Protein AF-A0A3S1BUF1-F1 (afdb_monomer_lite)

Organism: NCBI:txid447716

Radius of gyration: 12.81 Å; chains: 1; bounding box: 34×26×27 Å

Secondary structure (DSSP, 8-state):
--SSS-SS---S-HHHHHHHPPPPPHHHH-TTS-HHHHHHHHHHT--SSS-S-SSHHHHHHHHH--

Foldseek 3Di:
DLQPDDQWDDDPDRVVRVVPTQGDQVCVRPVVDDPQQSVLVSLQSDQPVHRNPPDPVSSVVSNVVD

Structure (mmCIF, N/CA/C/O backbone):
data_AF-A0A3S1BUF1-F1
#
_entry.id   AF-A0A3S1BUF1-F1
#
loop_
_atom_site.group_PDB
_atom_site.id
_atom_site.type_symbol
_atom_site.label_atom_id
_atom_site.label_alt_id
_atom_site.label_comp_id
_atom_site.label_asym_id
_atom_site.label_entity_id
_atom_site.label_seq_id
_atom_site.pdbx_PDB_ins_code
_atom_site.Cartn_x
_atom_site.Cartn_y
_atom_site.Cartn_z
_atom_site.occupancy
_atom_site.B_iso_or_equiv
_atom_site.auth_seq_id
_atom_site.auth_comp_id
_atom_site.auth_asym_id
_atom_site.auth_atom_id
_atom_site.pdbx_PDB_model_num
ATOM 1 N N . MET A 1 1 ? 2.848 -11.000 1.524 1.00 73.50 1 MET A N 1
ATOM 2 C CA . MET A 1 1 ? 2.945 -9.727 0.769 1.00 73.50 1 MET A CA 1
ATOM 3 C C . MET A 1 1 ? 1.914 -9.746 -0.350 1.00 73.50 1 MET A C 1
ATOM 5 O O . MET A 1 1 ? 1.740 -10.806 -0.929 1.00 73.50 1 MET A O 1
ATOM 9 N N . LEU A 1 2 ? 1.244 -8.624 -0.645 1.00 84.38 2 LEU A N 1
ATOM 10 C CA . LEU A 1 2 ? 0.168 -8.575 -1.655 1.00 84.38 2 LEU A CA 1
ATOM 11 C C . LEU A 1 2 ? 0.680 -8.611 -3.107 1.00 84.38 2 LEU A C 1
ATOM 13 O O . LEU A 1 2 ? -0.005 -9.139 -3.975 1.00 84.38 2 LEU A O 1
ATOM 17 N N . ILE A 1 3 ? 1.861 -8.033 -3.366 1.00 86.94 3 ILE A N 1
ATOM 18 C CA . ILE A 1 3 ? 2.367 -7.787 -4.735 1.00 86.94 3 ILE A CA 1
ATOM 19 C C . ILE A 1 3 ? 3.780 -8.340 -4.968 1.00 86.94 3 ILE A C 1
ATOM 21 O O . ILE A 1 3 ? 4.186 -8.546 -6.103 1.00 86.94 3 ILE A O 1
ATOM 25 N N . GLY A 1 4 ? 4.543 -8.608 -3.903 1.00 89.00 4 GLY A N 1
ATOM 26 C CA . GLY A 1 4 ? 5.929 -9.080 -4.024 1.00 89.00 4 GLY A CA 1
ATOM 27 C C . GLY A 1 4 ? 6.931 -7.997 -4.445 1.00 89.00 4 GLY A C 1
ATOM 28 O O . GLY A 1 4 ? 8.110 -8.295 -4.589 1.00 89.00 4 GLY A O 1
ATOM 29 N N . SER A 1 5 ? 6.487 -6.744 -4.593 1.00 89.38 5 SER A N 1
ATOM 30 C CA . SER A 1 5 ? 7.336 -5.577 -4.840 1.00 89.38 5 SER A CA 1
ATOM 31 C C . SER A 1 5 ? 7.085 -4.473 -3.815 1.00 89.38 5 SER A C 1
ATOM 33 O O . SER A 1 5 ? 6.053 -4.434 -3.140 1.00 89.38 5 SER A O 1
ATOM 35 N N . VAL A 1 6 ? 8.032 -3.544 -3.733 1.00 91.50 6 VAL A N 1
ATOM 36 C CA . VAL A 1 6 ? 7.913 -2.313 -2.945 1.00 91.50 6 VAL A CA 1
ATOM 37 C C . VAL A 1 6 ? 6.956 -1.302 -3.611 1.00 91.50 6 VAL A C 1
ATOM 39 O O . VAL A 1 6 ? 6.735 -1.385 -4.823 1.00 91.50 6 VAL A O 1
ATOM 42 N N . PRO A 1 7 ? 6.367 -0.350 -2.854 1.00 92.19 7 PRO A N 1
ATOM 43 C CA . PRO A 1 7 ? 5.329 0.548 -3.379 1.00 92.19 7 PRO A CA 1
ATOM 44 C C . PRO A 1 7 ? 5.823 1.608 -4.374 1.00 92.19 7 PRO A C 1
ATOM 46 O O . PRO A 1 7 ? 5.044 2.089 -5.195 1.00 92.19 7 PRO A O 1
ATOM 49 N N . ARG A 1 8 ? 7.104 1.986 -4.316 1.00 93.44 8 ARG A N 1
ATOM 50 C CA . ARG A 1 8 ? 7.714 3.015 -5.176 1.00 93.44 8 ARG A CA 1
ATOM 51 C C . ARG A 1 8 ? 8.560 2.376 -6.269 1.00 93.44 8 ARG A C 1
ATOM 53 O O . ARG A 1 8 ? 9.038 1.255 -6.111 1.00 93.44 8 ARG A O 1
ATOM 60 N N . ASN A 1 9 ? 8.734 3.095 -7.371 1.00 93.50 9 ASN A N 1
ATOM 61 C CA . ASN A 1 9 ? 9.783 2.763 -8.326 1.00 93.50 9 ASN A CA 1
ATOM 62 C C . ASN A 1 9 ? 11.104 3.345 -7.832 1.00 93.50 9 ASN A C 1
ATOM 64 O O . ASN A 1 9 ? 11.132 4.464 -7.319 1.00 93.50 9 ASN A O 1
ATOM 68 N N . PHE A 1 10 ? 12.155 2.553 -7.993 1.00 94.31 10 PHE A N 1
ATOM 69 C CA . PHE A 1 10 ? 13.515 2.898 -7.625 1.00 94.31 10 PHE A CA 1
ATOM 70 C C . PHE A 1 10 ? 14.393 2.894 -8.873 1.00 94.31 10 PHE A C 1
ATOM 72 O O . PHE A 1 10 ? 14.198 2.078 -9.778 1.00 94.31 10 PHE A O 1
ATOM 79 N N . THR A 1 11 ? 15.334 3.823 -8.898 1.00 93.25 11 THR A N 1
ATOM 80 C CA . THR A 1 11 ? 16.348 4.049 -9.920 1.00 93.25 11 THR A CA 1
ATOM 81 C C . THR A 1 11 ? 17.732 3.836 -9.291 1.00 93.25 11 THR A C 1
ATOM 83 O O . THR A 1 11 ? 17.884 2.984 -8.414 1.00 93.25 11 THR A O 1
ATOM 86 N N . GLU A 1 12 ? 18.752 4.565 -9.745 1.00 94.12 12 GLU A N 1
ATOM 87 C CA . GLU A 1 12 ? 20.121 4.449 -9.237 1.00 94.12 12 GLU A CA 1
ATOM 88 C C . GLU A 1 12 ? 20.303 5.077 -7.844 1.00 94.12 12 GLU A C 1
ATOM 90 O O . GLU A 1 12 ? 21.105 4.565 -7.063 1.00 94.12 12 GLU A O 1
ATOM 95 N N . ASP A 1 13 ? 19.546 6.132 -7.502 1.00 95.81 13 ASP A N 1
ATOM 96 C CA . ASP A 1 13 ? 19.560 6.750 -6.165 1.00 95.81 13 ASP A CA 1
ATOM 97 C C . ASP A 1 13 ? 18.246 6.476 -5.409 1.00 95.81 13 ASP A C 1
ATOM 99 O O . ASP A 1 13 ? 17.288 7.257 -5.480 1.00 95.81 13 ASP A O 1
ATOM 103 N N . PRO A 1 14 ? 18.185 5.379 -4.633 1.00 93.50 14 PRO A N 1
ATOM 104 C CA . PRO A 1 14 ? 16.960 4.989 -3.961 1.00 93.50 14 PRO A CA 1
ATOM 105 C C . PRO A 1 14 ? 16.545 5.954 -2.848 1.00 93.50 14 PRO A C 1
ATOM 107 O O . PRO A 1 14 ? 15.366 6.007 -2.502 1.00 93.50 14 PRO A O 1
ATOM 110 N N . TRP A 1 15 ? 17.471 6.726 -2.273 1.00 94.50 15 TRP A N 1
ATOM 111 C CA . TRP A 1 15 ? 17.134 7.677 -1.213 1.00 94.50 15 TRP A CA 1
ATOM 112 C C . TRP A 1 15 ? 16.399 8.882 -1.782 1.00 94.50 15 TRP A C 1
ATOM 114 O O . TRP A 1 15 ? 15.375 9.296 -1.232 1.00 94.50 15 TRP A O 1
ATOM 124 N N . LEU A 1 16 ? 16.881 9.399 -2.914 1.00 95.56 16 LEU A N 1
ATOM 125 C CA . LEU A 1 16 ? 16.202 10.462 -3.642 1.00 95.56 16 LEU A CA 1
ATOM 126 C C . LEU A 1 16 ? 14.806 10.015 -4.092 1.00 95.56 16 LEU A C 1
ATOM 128 O O . LEU A 1 16 ? 13.839 10.761 -3.931 1.00 95.56 16 LEU A O 1
ATOM 132 N N . ASP A 1 17 ? 14.682 8.772 -4.556 1.00 95.00 17 ASP A N 1
ATOM 133 C CA . ASP A 1 17 ? 13.401 8.195 -4.959 1.00 95.00 17 ASP A CA 1
ATOM 134 C C . ASP A 1 17 ? 12.402 8.085 -3.802 1.00 95.00 17 ASP A C 1
ATOM 136 O O . ASP A 1 17 ? 11.221 8.365 -3.999 1.00 95.00 17 ASP A O 1
ATOM 140 N N . VAL A 1 18 ? 12.831 7.734 -2.581 1.00 92.00 18 VAL A N 1
ATOM 141 C CA . VAL A 1 18 ? 11.930 7.772 -1.411 1.00 92.00 18 VAL A CA 1
ATOM 142 C C . VAL A 1 18 ? 11.420 9.193 -1.160 1.00 92.00 18 VAL A C 1
ATOM 144 O O . VAL A 1 18 ? 10.239 9.374 -0.867 1.00 92.00 18 VAL A O 1
ATOM 147 N N . LEU A 1 19 ? 12.288 10.201 -1.283 1.00 91.69 19 LEU A N 1
ATOM 148 C CA . LEU A 1 19 ? 11.932 11.595 -1.016 1.00 91.69 19 LEU A CA 1
ATOM 149 C C . LEU A 1 19 ? 11.001 12.182 -2.086 1.00 91.69 19 LEU A C 1
ATOM 151 O O . LEU A 1 19 ? 10.118 12.985 -1.760 1.00 91.69 19 LEU A O 1
ATOM 155 N N . GLN A 1 20 ? 11.191 11.809 -3.351 1.00 92.44 20 GLN A N 1
ATOM 156 C CA . GLN A 1 20 ? 10.526 12.446 -4.489 1.00 92.44 20 GLN A CA 1
ATOM 157 C C . GLN A 1 20 ? 9.350 11.638 -5.039 1.00 92.44 20 GLN A C 1
ATOM 159 O O . GLN A 1 20 ? 8.307 12.226 -5.340 1.00 92.44 20 GLN A O 1
ATOM 164 N N . ASN A 1 21 ? 9.474 10.313 -5.130 1.00 94.56 21 ASN A N 1
ATOM 165 C CA . ASN A 1 21 ? 8.479 9.485 -5.799 1.00 94.56 21 ASN A CA 1
ATOM 1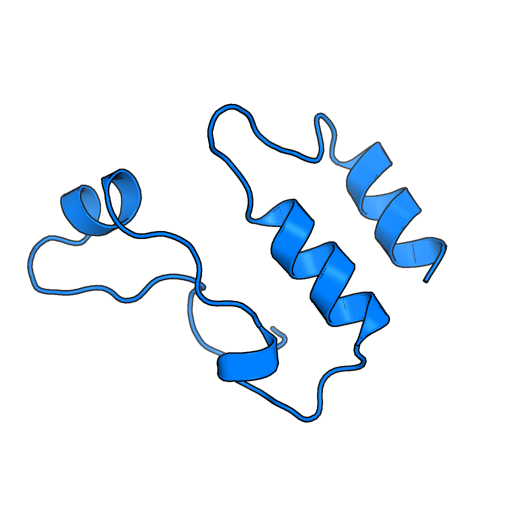66 C C . ASN A 1 21 ? 7.297 9.182 -4.880 1.00 94.56 21 ASN A C 1
ATOM 168 O O . ASN A 1 21 ? 7.439 8.804 -3.713 1.00 94.56 21 ASN A O 1
ATOM 172 N N . ASN A 1 22 ? 6.100 9.275 -5.452 1.00 93.88 22 ASN A N 1
ATOM 173 C CA . ASN A 1 22 ? 4.891 8.830 -4.779 1.00 93.88 22 ASN A CA 1
ATOM 174 C C . ASN A 1 22 ? 4.763 7.299 -4.873 1.00 93.88 22 ASN A C 1
ATOM 176 O O . ASN A 1 22 ? 5.192 6.699 -5.866 1.00 93.88 22 ASN A O 1
ATOM 180 N N . PRO A 1 23 ? 4.153 6.649 -3.868 1.00 94.50 23 PRO A N 1
ATOM 181 C CA . PRO A 1 23 ? 3.724 5.264 -3.994 1.00 94.50 23 PRO A CA 1
ATOM 182 C C . PRO A 1 23 ? 2.821 5.079 -5.217 1.00 94.50 23 PRO A C 1
ATOM 184 O O . PRO A 1 23 ? 1.976 5.921 -5.519 1.00 94.50 23 PRO A O 1
ATOM 187 N N . ILE A 1 24 ? 2.991 3.957 -5.909 1.00 94.88 24 ILE A N 1
ATOM 188 C CA . ILE A 1 24 ? 2.131 3.575 -7.027 1.00 94.88 24 ILE A CA 1
ATOM 189 C C . ILE A 1 24 ? 0.881 2.891 -6.461 1.00 94.88 24 ILE A C 1
ATOM 191 O O . ILE A 1 24 ? 1.044 1.948 -5.680 1.00 94.88 24 ILE A O 1
ATOM 195 N N . PRO A 1 25 ? -0.335 3.303 -6.875 1.00 95.25 25 PRO A N 1
ATOM 196 C CA . PRO A 1 25 ? -1.573 2.671 -6.436 1.00 95.25 25 PRO A CA 1
ATOM 197 C C . PRO A 1 25 ? -1.551 1.160 -6.647 1.00 95.25 25 PRO A C 1
ATOM 199 O O . PRO A 1 25 ? -1.175 0.665 -7.716 1.00 95.25 25 PRO A O 1
ATOM 202 N N . ILE A 1 26 ? -1.981 0.408 -5.640 1.00 95.19 26 ILE A N 1
ATOM 203 C CA . ILE A 1 26 ? -1.796 -1.043 -5.604 1.00 95.19 26 ILE A CA 1
ATOM 204 C C . ILE A 1 26 ? -2.535 -1.770 -6.744 1.00 95.19 26 ILE A C 1
ATOM 206 O O . ILE A 1 26 ? -2.058 -2.791 -7.240 1.00 95.19 26 ILE A O 1
ATOM 210 N N . LEU A 1 27 ? -3.634 -1.206 -7.252 1.00 95.44 27 LEU A N 1
ATOM 211 C CA . LEU A 1 27 ? -4.357 -1.754 -8.409 1.00 95.44 27 LEU A CA 1
ATOM 212 C C . LEU A 1 27 ? -3.619 -1.590 -9.739 1.00 95.44 27 LEU A C 1
ATOM 214 O O . LEU A 1 27 ? -3.830 -2.395 -10.641 1.00 95.44 27 LEU A O 1
ATOM 218 N N . GLN A 1 28 ? -2.721 -0.605 -9.867 1.00 94.88 28 GLN A N 1
ATOM 219 C CA . GLN A 1 28 ? -1.862 -0.489 -11.055 1.00 94.88 28 GLN A CA 1
ATOM 220 C C . GLN A 1 28 ? -0.801 -1.594 -11.097 1.00 94.88 28 GLN A C 1
ATOM 222 O O . GLN A 1 28 ? -0.256 -1.901 -12.153 1.00 94.88 28 GLN A O 1
ATOM 227 N N . ARG A 1 29 ? -0.500 -2.193 -9.943 1.00 92.00 29 ARG A N 1
ATOM 228 C CA . ARG A 1 29 ? 0.458 -3.290 -9.804 1.00 92.00 29 ARG A CA 1
ATOM 229 C C . ARG A 1 29 ? -0.221 -4.657 -9.894 1.00 92.00 29 ARG A C 1
ATOM 231 O O . ARG A 1 29 ? 0.350 -5.581 -10.461 1.00 92.00 29 ARG A O 1
ATOM 238 N N . ASN A 1 30 ? -1.419 -4.796 -9.326 1.00 93.00 30 ASN A N 1
ATOM 239 C CA . ASN A 1 30 ? -2.222 -6.012 -9.410 1.00 93.00 30 ASN A CA 1
ATOM 240 C C . ASN A 1 30 ? -3.721 -5.676 -9.407 1.00 93.00 30 ASN A C 1
ATOM 242 O O . ASN A 1 30 ? -4.310 -5.413 -8.357 1.00 93.00 30 ASN A O 1
ATOM 246 N N . GLY A 1 31 ? -4.345 -5.750 -10.584 1.00 93.88 31 GLY A N 1
ATOM 247 C CA . GLY A 1 31 ? -5.768 -5.452 -10.769 1.00 93.88 31 GLY A CA 1
ATOM 248 C C . GLY A 1 31 ? -6.735 -6.467 -10.148 1.00 93.88 31 GLY A C 1
ATOM 249 O O . GLY A 1 31 ? -7.930 -6.203 -10.105 1.00 93.88 31 GLY A O 1
ATOM 250 N N . ASN A 1 32 ? -6.247 -7.606 -9.641 1.00 94.81 32 ASN A N 1
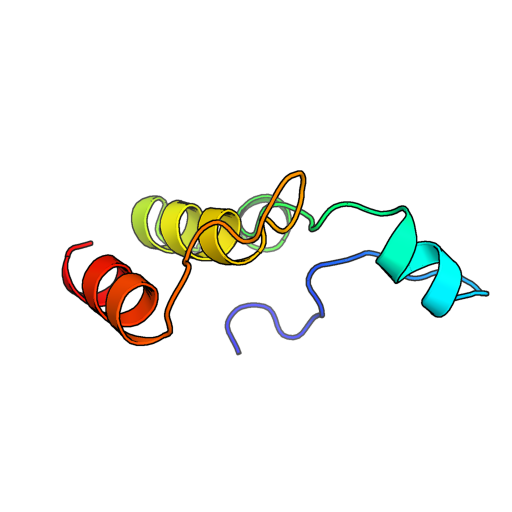ATOM 251 C CA . ASN A 1 32 ? -7.091 -8.634 -9.020 1.00 94.81 32 ASN A CA 1
ATOM 252 C C . ASN A 1 32 ? -7.356 -8.380 -7.525 1.00 94.81 32 ASN A C 1
ATOM 254 O O . ASN A 1 32 ? -8.058 -9.160 -6.880 1.00 94.81 32 ASN A O 1
ATOM 258 N N . ILE A 1 33 ? -6.774 -7.328 -6.942 1.00 94.06 33 ILE A N 1
ATOM 259 C CA . ILE A 1 33 ? -6.970 -6.992 -5.529 1.00 94.06 33 ILE A CA 1
ATOM 260 C C . ILE A 1 33 ? -8.359 -6.361 -5.336 1.00 94.06 33 ILE A C 1
ATOM 262 O O . ILE A 1 33 ? -8.754 -5.502 -6.123 1.00 94.06 33 ILE A O 1
ATOM 266 N N . PRO A 1 34 ? -9.110 -6.726 -4.278 1.00 96.00 34 PRO A N 1
ATOM 267 C CA . PRO A 1 34 ? -10.393 -6.095 -3.985 1.00 96.00 34 PRO A CA 1
ATOM 268 C C . PRO A 1 34 ? -10.280 -4.571 -3.838 1.00 96.00 34 PRO A C 1
ATOM 270 O O . PRO A 1 34 ? -9.450 -4.074 -3.077 1.00 96.00 34 PRO A O 1
ATOM 273 N N . ILE A 1 35 ? -11.170 -3.831 -4.507 1.00 96.62 35 ILE A N 1
ATOM 274 C CA . ILE A 1 35 ? -11.152 -2.356 -4.579 1.00 96.62 35 ILE A CA 1
ATOM 275 C C . ILE A 1 35 ? -11.116 -1.675 -3.202 1.00 96.62 35 ILE A C 1
ATOM 277 O O . ILE A 1 35 ? -10.400 -0.695 -3.010 1.00 96.62 35 ILE A O 1
ATOM 281 N N . LYS A 1 36 ? -11.840 -2.220 -2.214 1.00 96.69 36 LYS A N 1
ATOM 282 C CA . LYS A 1 36 ? -11.871 -1.669 -0.853 1.00 96.69 36 LYS A CA 1
ATOM 283 C C . LYS A 1 36 ? -10.544 -1.854 -0.122 1.00 96.69 36 LYS A C 1
ATOM 285 O O . LYS A 1 36 ? -10.045 -0.914 0.489 1.00 96.69 36 LYS A O 1
ATOM 290 N N . LEU A 1 37 ? -9.954 -3.048 -0.231 1.0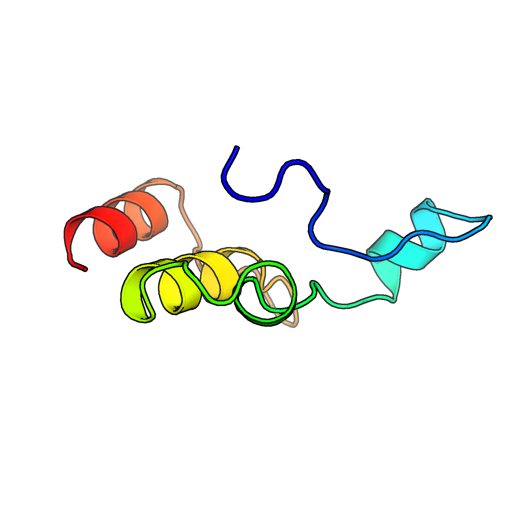0 96.62 37 LEU A N 1
ATOM 291 C CA . LEU A 1 37 ? -8.633 -3.329 0.329 1.00 96.62 37 LEU A CA 1
ATOM 292 C C . LEU A 1 37 ? -7.583 -2.422 -0.316 1.00 96.62 37 LEU A C 1
ATOM 294 O O . LEU A 1 37 ? -6.754 -1.851 0.387 1.00 96.62 37 LEU A O 1
ATOM 298 N N . ALA A 1 38 ? -7.652 -2.257 -1.638 1.00 96.44 38 ALA A N 1
ATOM 299 C CA . ALA A 1 38 ? -6.752 -1.375 -2.362 1.00 96.44 38 ALA A CA 1
ATOM 300 C C . ALA A 1 38 ? -6.821 0.068 -1.853 1.00 96.44 38 ALA A C 1
ATOM 302 O O . ALA A 1 38 ? -5.786 0.645 -1.532 1.00 96.44 38 ALA A O 1
ATOM 303 N N . GLY A 1 39 ? -8.032 0.607 -1.684 1.00 97.38 39 GLY A N 1
ATOM 304 C CA . GLY A 1 39 ? -8.227 1.952 -1.147 1.00 97.38 39 GLY A CA 1
ATOM 305 C C . GLY A 1 39 ? -7.611 2.136 0.242 1.00 97.38 39 GLY A C 1
ATOM 306 O O . GLY A 1 39 ? -6.914 3.118 0.478 1.00 97.38 39 GLY A O 1
ATOM 307 N N . VAL A 1 40 ? -7.802 1.178 1.155 1.00 97.56 40 VAL A N 1
ATOM 308 C CA . VAL A 1 40 ? -7.220 1.264 2.507 1.00 97.56 40 VAL A CA 1
ATOM 309 C C . VAL A 1 40 ? -5.690 1.189 2.477 1.00 97.56 40 VAL A C 1
ATOM 311 O O . VAL A 1 40 ? -5.030 1.922 3.216 1.00 97.56 40 VAL A O 1
ATOM 314 N N . VAL A 1 41 ? -5.108 0.347 1.618 1.00 95.94 41 VAL A N 1
ATOM 315 C CA . VAL A 1 41 ? -3.647 0.243 1.477 1.00 95.94 41 VAL A CA 1
ATOM 316 C C . VAL A 1 41 ? -3.051 1.507 0.853 1.00 95.94 41 VAL A C 1
ATOM 318 O O . VAL A 1 41 ? -2.062 2.019 1.374 1.00 95.94 41 VAL A O 1
ATOM 321 N N . ASP A 1 42 ? -3.658 2.051 -0.201 1.00 96.38 42 ASP A N 1
ATOM 322 C CA . ASP A 1 42 ? -3.178 3.273 -0.858 1.00 96.38 42 ASP A CA 1
ATOM 323 C C . ASP A 1 42 ? -3.263 4.490 0.083 1.00 96.38 42 ASP A C 1
ATOM 325 O O . ASP A 1 42 ? -2.333 5.299 0.150 1.00 96.38 42 ASP A O 1
ATOM 329 N N . LEU A 1 43 ? -4.318 4.577 0.904 1.00 97.00 43 LEU A N 1
ATOM 330 C CA . LEU A 1 43 ? -4.407 5.571 1.978 1.00 97.00 43 LEU A CA 1
ATOM 331 C C . LEU A 1 43 ? -3.272 5.409 2.994 1.00 97.00 43 LEU A C 1
ATOM 333 O O . LEU A 1 43 ? -2.648 6.395 3.376 1.00 97.00 43 LEU A O 1
ATOM 337 N N . ALA A 1 44 ? -2.952 4.180 3.402 1.00 96.19 44 ALA A N 1
ATOM 338 C CA . ALA A 1 44 ? -1.878 3.930 4.363 1.00 96.19 44 ALA A CA 1
ATOM 339 C C . ALA A 1 44 ? -0.485 4.317 3.854 1.00 96.19 44 ALA A C 1
ATOM 341 O O . ALA A 1 44 ? 0.391 4.626 4.658 1.00 96.19 44 ALA A O 1
ATOM 342 N N . LEU A 1 45 ? -0.288 4.329 2.536 1.00 95.12 45 LEU A N 1
ATOM 343 C CA . LEU A 1 45 ? 0.959 4.747 1.901 1.00 95.12 45 LEU A CA 1
ATOM 344 C C . LEU A 1 45 ? 1.068 6.273 1.729 1.00 95.12 45 LEU A C 1
ATOM 346 O O . LEU A 1 45 ? 2.130 6.768 1.356 1.00 95.12 45 LEU A O 1
ATOM 350 N N . THR A 1 46 ? 0.003 7.029 2.005 1.00 94.38 46 THR A N 1
ATOM 351 C CA . THR A 1 46 ? 0.010 8.493 1.902 1.00 94.38 46 THR A CA 1
ATOM 352 C C . THR A 1 46 ? 0.755 9.112 3.083 1.00 94.38 46 THR A C 1
ATOM 354 O O . THR A 1 46 ? 0.310 9.008 4.225 1.00 94.38 46 THR A O 1
ATOM 357 N N . GLU A 1 47 ? 1.871 9.786 2.798 1.00 91.81 47 GLU A N 1
ATOM 358 C CA . GLU A 1 47 ? 2.745 10.423 3.800 1.00 91.81 47 GLU A CA 1
ATOM 359 C C . GLU A 1 47 ? 2.825 11.956 3.681 1.00 91.81 47 GLU A C 1
ATOM 361 O O . GLU A 1 47 ? 3.323 12.618 4.590 1.00 91.81 47 GLU A O 1
ATOM 366 N N . LYS A 1 48 ? 2.320 12.529 2.578 1.00 90.62 48 LYS A N 1
ATOM 367 C CA . LYS A 1 48 ? 2.350 13.970 2.284 1.00 90.62 48 LYS A CA 1
ATOM 368 C C . LYS A 1 48 ? 0.925 14.538 2.217 1.00 90.62 48 LYS A C 1
ATOM 370 O O . LYS A 1 48 ? 0.068 13.917 1.592 1.00 90.62 48 LYS A O 1
ATOM 375 N N . PRO A 1 49 ? 0.659 15.716 2.814 1.00 91.50 49 PRO A N 1
ATOM 376 C CA . PRO A 1 49 ? 1.559 16.492 3.680 1.00 91.50 49 PRO A CA 1
ATOM 377 C C . PRO A 1 49 ? 1.786 15.847 5.060 1.00 91.50 49 PRO A C 1
ATOM 379 O O . PRO A 1 49 ? 2.653 16.287 5.805 1.00 91.50 49 PRO A O 1
ATOM 382 N N . GLN A 1 50 ? 1.012 14.817 5.400 1.00 94.06 50 GLN A N 1
ATOM 383 C CA . GLN A 1 50 ? 1.127 14.058 6.639 1.00 94.06 50 GLN A CA 1
ATOM 384 C C . GLN A 1 50 ? 0.739 12.598 6.397 1.00 94.06 50 GLN A C 1
ATOM 386 O O . GLN A 1 50 ? -0.032 12.304 5.480 1.00 94.06 50 GLN A O 1
ATOM 391 N N . ILE A 1 51 ? 1.216 11.697 7.257 1.00 95.19 51 ILE A N 1
ATOM 392 C CA . ILE A 1 51 ? 0.808 10.286 7.258 1.00 95.19 51 ILE A CA 1
ATOM 393 C C . ILE A 1 51 ? -0.711 10.192 7.445 1.00 95.19 51 ILE A C 1
ATOM 395 O O . ILE A 1 51 ? -1.256 10.765 8.384 1.00 95.19 51 ILE A O 1
ATOM 399 N N . TYR A 1 52 ? -1.423 9.477 6.576 1.00 97.06 52 TYR A N 1
ATOM 400 C CA . TYR A 1 52 ? -2.887 9.422 6.655 1.00 97.06 52 TYR A CA 1
ATOM 401 C C . TYR A 1 52 ? -3.373 8.741 7.947 1.00 97.06 52 TYR A C 1
ATOM 403 O O . TYR A 1 52 ? -4.097 9.335 8.751 1.00 97.06 52 TYR A O 1
ATOM 411 N N . PHE A 1 53 ? -2.926 7.506 8.203 1.00 97.75 53 PHE A N 1
ATOM 412 C CA . PHE A 1 53 ? -3.229 6.811 9.453 1.00 97.75 53 PHE A CA 1
ATOM 413 C C . PHE A 1 53 ? -2.247 7.215 10.550 1.00 97.75 53 PHE A C 1
ATOM 415 O O . PHE A 1 53 ? -1.139 6.703 10.650 1.00 97.75 53 PHE A O 1
ATOM 422 N N . GLN A 1 54 ? -2.705 8.100 11.428 1.00 97.06 54 GLN A N 1
ATOM 423 C CA . GLN A 1 54 ? -1.927 8.626 12.557 1.00 97.06 54 GLN A CA 1
ATOM 424 C C . GLN A 1 54 ? -1.614 7.586 13.652 1.00 97.06 54 GLN A C 1
ATOM 426 O O . GLN A 1 54 ? -0.902 7.884 14.605 1.00 97.06 54 GLN A O 1
ATOM 431 N N . SER A 1 55 ? -2.172 6.375 13.564 1.00 97.44 55 SER A N 1
ATOM 432 C CA . SER A 1 55 ? -1.835 5.268 14.456 1.00 97.44 55 SER A CA 1
ATOM 433 C C . SER A 1 55 ? -2.060 3.919 13.778 1.00 97.44 55 SER 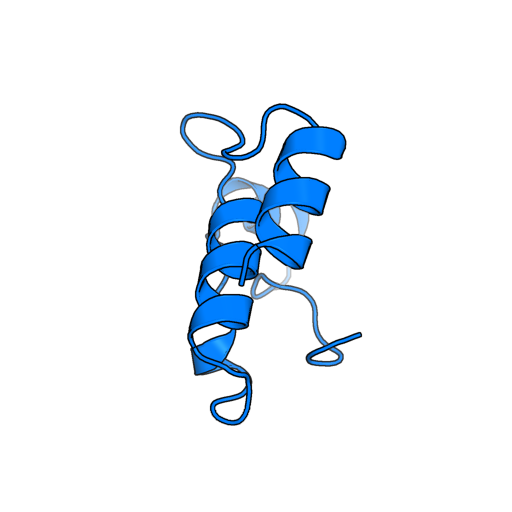A C 1
ATOM 435 O O . SER A 1 55 ? -2.923 3.775 12.906 1.00 97.44 55 SER A O 1
ATOM 437 N N . ALA A 1 56 ? -1.322 2.906 14.237 1.00 97.56 56 ALA A N 1
ATOM 438 C CA . ALA A 1 56 ? -1.514 1.526 13.799 1.00 97.56 56 ALA A CA 1
ATOM 439 C C . ALA A 1 56 ? -2.929 1.006 14.118 1.00 97.56 56 ALA A C 1
ATOM 441 O O . ALA A 1 56 ? -3.490 0.235 13.346 1.00 97.56 56 ALA A O 1
ATOM 442 N N . GLU A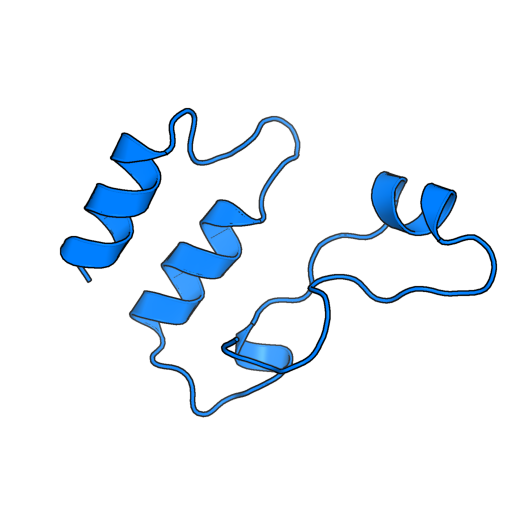 1 57 ? -3.535 1.462 15.219 1.00 98.31 57 GLU A N 1
ATOM 443 C CA . GLU A 1 57 ? -4.910 1.112 15.589 1.00 98.31 57 GLU A CA 1
ATOM 444 C C . GLU A 1 57 ? -5.929 1.610 14.556 1.00 98.31 57 GLU A C 1
ATOM 446 O O . GLU A 1 57 ? -6.791 0.843 14.130 1.00 98.31 57 GLU A O 1
ATOM 451 N N . LYS A 1 58 ? -5.805 2.865 14.097 1.00 98.06 58 LYS A N 1
ATOM 452 C CA . LYS A 1 58 ? -6.691 3.424 13.063 1.00 98.06 58 LYS A CA 1
ATOM 453 C C . LYS A 1 58 ? -6.567 2.664 11.747 1.00 98.06 58 LYS A C 1
ATOM 455 O O . LYS A 1 58 ? -7.583 2.362 11.127 1.00 98.06 58 LYS A O 1
ATOM 460 N N . PHE A 1 59 ? -5.342 2.320 11.353 1.00 98.06 59 PHE A N 1
ATOM 461 C CA . PHE A 1 59 ? -5.109 1.508 10.162 1.00 98.06 59 PHE A CA 1
ATOM 462 C C . PHE A 1 59 ? -5.713 0.103 10.302 1.00 98.06 59 PHE A C 1
ATOM 464 O O . PHE A 1 59 ? -6.440 -0.347 9.420 1.00 98.06 59 PHE A O 1
ATOM 471 N N . LYS A 1 60 ? -5.488 -0.566 11.441 1.00 98.19 60 LYS A N 1
ATOM 472 C CA . LYS A 1 60 ? -6.073 -1.882 11.734 1.00 98.19 60 LYS A CA 1
ATOM 473 C C . LYS A 1 60 ? -7.598 -1.846 11.673 1.00 98.19 60 LYS A C 1
ATOM 475 O O . LYS A 1 60 ? -8.191 -2.737 11.078 1.00 98.19 60 LYS A O 1
ATOM 480 N N . LYS A 1 61 ? -8.224 -0.832 12.273 1.00 98.19 61 LYS A N 1
ATOM 481 C CA . LYS A 1 61 ? -9.679 -0.666 12.232 1.00 98.19 61 LYS A CA 1
ATOM 482 C C . LYS A 1 61 ? -10.178 -0.516 10.794 1.00 98.19 61 LYS A C 1
ATOM 484 O O . LYS A 1 61 ? -11.072 -1.249 10.394 1.00 98.19 61 LYS A O 1
ATOM 489 N N . ALA A 1 62 ? -9.537 0.341 9.998 1.00 97.81 62 ALA A N 1
ATOM 490 C CA . ALA A 1 62 ? -9.887 0.510 8.590 1.00 97.81 62 ALA A CA 1
ATOM 491 C C . ALA A 1 62 ? -9.795 -0.802 7.795 1.00 97.81 62 ALA A C 1
ATOM 493 O O . ALA A 1 62 ? -10.640 -1.036 6.947 1.00 97.81 62 ALA A O 1
ATOM 494 N N . LEU A 1 63 ? -8.815 -1.666 8.085 1.00 97.06 63 LEU A N 1
ATOM 495 C CA . LEU A 1 63 ? -8.687 -2.986 7.453 1.00 97.06 63 LEU A CA 1
ATOM 496 C C . LEU A 1 63 ? -9.761 -3.998 7.878 1.00 97.06 63 LEU A C 1
ATOM 498 O O . LEU A 1 63 ? -10.006 -4.943 7.138 1.00 97.06 63 LEU A O 1
ATOM 502 N N . ILE A 1 64 ? -10.344 -3.857 9.069 1.00 97.69 64 ILE A N 1
ATOM 503 C CA . ILE A 1 64 ? -11.404 -4.750 9.567 1.00 97.69 64 ILE A CA 1
ATOM 504 C 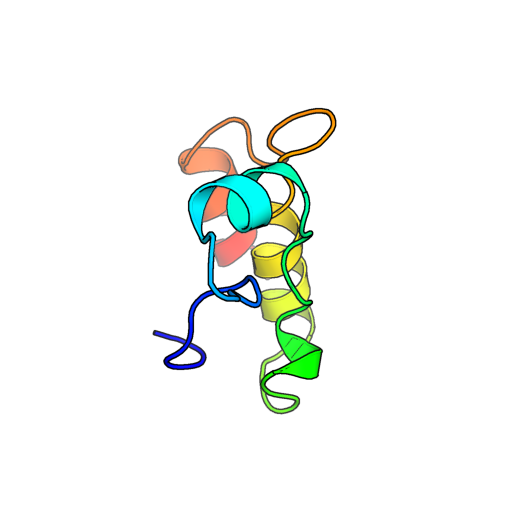C . ILE A 1 64 ? -12.775 -4.308 9.040 1.00 97.69 64 ILE A C 1
ATOM 506 O O . ILE A 1 64 ? -13.637 -5.150 8.812 1.00 97.69 64 ILE A O 1
ATOM 510 N N . ASP A 1 65 ? -12.954 -3.006 8.816 1.00 95.75 65 ASP A N 1
ATOM 511 C CA . ASP A 1 65 ? -14.227 -2.396 8.422 1.00 95.75 65 ASP A CA 1
ATOM 512 C C . ASP A 1 65 ? -14.487 -2.418 6.889 1.00 95.75 65 ASP A C 1
ATOM 514 O O . ASP A 1 65 ? -15.461 -1.812 6.428 1.00 95.75 65 ASP A O 1
ATOM 518 N N . ILE A 1 66 ? -13.638 -3.077 6.079 1.00 89.75 66 ILE A N 1
ATOM 519 C CA . ILE A 1 66 ? -13.801 -3.175 4.606 1.00 89.75 66 ILE A CA 1
ATOM 520 C C . ILE A 1 66 ? -14.828 -4.214 4.152 1.00 89.75 66 ILE A C 1
ATOM 522 O O . ILE A 1 66 ? -14.858 -5.337 4.688 1.00 89.75 66 ILE A O 1
#

Sequence (66 aa):
MLIGSVPRNFTEDPWLDVLQNNPIPILQRNGNIPIKLAGVVDLALTEKPQIYFQSAEKFKKALIDI

pLDDT: mean 94.3, std 3.8, range [73.5, 98.31]